Protein AF-A0A7Y9IUJ4-F1 (afdb_monomer)

Sequence (79 aa):
MTRDRIVMHGDYDLAPSAELLPDNTYGAQLLLSRYRGVDETRTQRFASFGAFPTEREAIDHAIAYGVDMIDGRKGGLEI

Structure (mmCIF, N/CA/C/O backbone):
data_AF-A0A7Y9IUJ4-F1
#
_entry.id   AF-A0A7Y9IUJ4-F1
#
loop_
_atom_site.group_PDB
_atom_site.id
_atom_site.type_symbol
_atom_site.label_atom_id
_atom_site.label_alt_id
_atom_site.label_comp_id
_atom_site.label_asym_id
_atom_site.label_entity_id
_atom_site.label_seq_id
_atom_site.pdbx_PDB_ins_code
_atom_site.Cartn_x
_atom_site.Cartn_y
_atom_site.Cartn_z
_atom_site.occupancy
_atom_site.B_iso_or_equiv
_atom_site.auth_seq_id
_atom_site.auth_comp_id
_atom_site.auth_asym_id
_atom_site.auth_atom_id
_atom_site.pdbx_PDB_model_num
ATOM 1 N N . MET A 1 1 ? 5.774 15.798 -8.944 1.00 36.56 1 MET A N 1
ATOM 2 C CA . MET A 1 1 ? 4.995 16.041 -7.710 1.00 36.56 1 MET A CA 1
ATOM 3 C C . MET A 1 1 ? 3.819 15.078 -7.714 1.00 36.56 1 MET A C 1
ATOM 5 O O . MET A 1 1 ? 2.721 15.449 -8.121 1.00 36.56 1 MET A O 1
ATOM 9 N N . THR A 1 2 ? 4.065 13.813 -7.377 1.00 40.88 2 THR A N 1
ATOM 10 C CA . THR A 1 2 ? 2.994 12.820 -7.264 1.00 40.88 2 THR A CA 1
ATOM 11 C C . THR A 1 2 ? 2.293 13.115 -5.947 1.00 40.88 2 THR A C 1
ATOM 13 O O . THR A 1 2 ? 2.877 12.944 -4.887 1.00 40.88 2 THR A O 1
ATOM 16 N N . ARG A 1 3 ? 1.105 13.722 -6.036 1.00 47.38 3 ARG A N 1
ATOM 17 C CA . ARG A 1 3 ? 0.246 14.040 -4.889 1.00 47.38 3 ARG A CA 1
ATOM 18 C C . ARG A 1 3 ? 0.124 12.795 -4.016 1.00 47.38 3 ARG A C 1
ATOM 20 O O . ARG A 1 3 ? -0.351 11.786 -4.535 1.00 47.38 3 ARG A O 1
ATOM 27 N N . ASP A 1 4 ? 0.515 12.902 -2.747 1.00 55.12 4 ASP A N 1
ATOM 28 C CA . ASP A 1 4 ? 0.178 11.966 -1.674 1.00 55.12 4 ASP A CA 1
ATOM 29 C C . ASP A 1 4 ? -1.299 11.579 -1.793 1.00 55.12 4 ASP A C 1
ATOM 31 O O . ASP A 1 4 ? -2.204 12.329 -1.418 1.00 55.12 4 ASP A O 1
ATOM 35 N N . ARG A 1 5 ? -1.562 10.438 -2.429 1.00 66.12 5 ARG A N 1
ATOM 36 C CA . ARG A 1 5 ? -2.914 9.920 -2.601 1.00 66.12 5 ARG A CA 1
ATOM 37 C C . ARG A 1 5 ? -3.221 9.111 -1.364 1.00 66.12 5 ARG A C 1
ATOM 39 O O . ARG A 1 5 ? -3.019 7.907 -1.363 1.00 66.12 5 ARG A O 1
ATOM 46 N N . ILE A 1 6 ? -3.698 9.788 -0.327 1.00 78.69 6 ILE A N 1
ATOM 47 C CA . ILE A 1 6 ? -4.290 9.100 0.813 1.00 78.69 6 ILE A CA 1
ATOM 48 C C . ILE A 1 6 ? -5.592 8.454 0.328 1.00 78.69 6 ILE A C 1
ATOM 50 O O . ILE A 1 6 ? -6.486 9.132 -0.184 1.00 78.69 6 ILE A O 1
ATOM 54 N N . VAL A 1 7 ? -5.663 7.131 0.424 1.00 84.12 7 VAL A N 1
ATOM 55 C CA . VAL A 1 7 ? -6.850 6.324 0.147 1.00 84.12 7 VAL A CA 1
ATOM 56 C C . VAL A 1 7 ? -7.455 5.942 1.492 1.00 84.12 7 VAL A C 1
ATOM 58 O O . VAL A 1 7 ? -6.767 5.368 2.325 1.00 84.12 7 VAL A O 1
ATOM 61 N N . MET A 1 8 ? -8.728 6.254 1.712 1.00 84.25 8 MET A N 1
ATOM 62 C CA . MET A 1 8 ? -9.434 5.862 2.937 1.00 84.25 8 MET A CA 1
ATOM 63 C C . MET A 1 8 ? -10.106 4.498 2.742 1.00 84.25 8 MET A C 1
ATOM 65 O O . MET A 1 8 ? -10.746 4.275 1.711 1.00 84.25 8 MET A O 1
ATOM 69 N N . HIS A 1 9 ? -10.006 3.608 3.731 1.00 85.25 9 HIS A N 1
ATOM 70 C CA . HIS A 1 9 ? -10.725 2.327 3.769 1.00 85.25 9 HIS A CA 1
ATOM 71 C C . HIS A 1 9 ? -11.200 2.030 5.198 1.00 85.25 9 HIS A C 1
ATOM 73 O O . HIS A 1 9 ? -10.421 1.628 6.060 1.00 85.25 9 HIS A O 1
ATOM 79 N N . GLY A 1 10 ? -12.490 2.258 5.466 1.00 85.44 10 GLY A N 1
ATOM 80 C CA . GLY A 1 10 ? -13.034 2.217 6.829 1.00 85.44 10 GLY A CA 1
ATOM 81 C C . GLY A 1 10 ? -12.479 3.356 7.693 1.00 85.44 10 GLY A C 1
ATOM 82 O O . GLY A 1 10 ? -12.478 4.503 7.259 1.00 85.44 10 GLY A O 1
ATOM 83 N N . ASP A 1 11 ? -11.980 3.026 8.887 1.00 85.56 11 ASP A N 1
ATOM 84 C CA . ASP A 1 11 ? -11.347 3.976 9.824 1.00 85.56 11 ASP A CA 1
ATOM 85 C C . ASP A 1 11 ? -9.828 4.138 9.592 1.00 85.56 11 ASP A C 1
ATOM 87 O O . ASP A 1 11 ? -9.090 4.583 10.482 1.00 85.56 11 ASP A O 1
ATOM 91 N N . TYR A 1 12 ? -9.345 3.699 8.427 1.00 86.06 12 TYR A N 1
ATOM 92 C CA . TYR A 1 12 ? -7.928 3.648 8.095 1.00 86.06 12 TYR A CA 1
ATOM 93 C C . TYR A 1 12 ? -7.593 4.529 6.895 1.00 86.06 12 TYR A C 1
ATOM 95 O O . TYR A 1 12 ? -8.246 4.463 5.852 1.00 86.06 12 TYR A O 1
ATOM 103 N N . ASP A 1 13 ? -6.492 5.257 7.030 1.00 89.25 13 ASP A N 1
ATOM 104 C CA . ASP A 1 13 ? -5.852 6.021 5.972 1.00 89.25 13 ASP A CA 1
ATOM 105 C C . ASP A 1 13 ? -4.655 5.243 5.433 1.00 89.25 13 ASP A C 1
ATOM 107 O O . ASP A 1 13 ? -3.711 4.920 6.159 1.00 89.25 13 ASP A O 1
ATOM 111 N N . LEU A 1 14 ? -4.683 4.961 4.135 1.00 89.06 14 LEU A N 1
ATOM 112 C CA . LEU A 1 14 ? -3.592 4.357 3.391 1.00 89.06 14 LEU A CA 1
ATOM 113 C C . LEU A 1 14 ? -2.863 5.462 2.630 1.00 89.06 14 LEU A C 1
ATOM 115 O O . LEU A 1 14 ? -3.420 6.054 1.712 1.00 89.06 14 LEU A O 1
ATOM 119 N N . ALA A 1 15 ? -1.600 5.698 2.956 1.00 91.69 15 ALA A N 1
ATOM 120 C CA . ALA A 1 15 ? -0.676 6.533 2.196 1.00 91.69 15 ALA A CA 1
ATOM 121 C C . ALA A 1 15 ? 0.309 5.625 1.426 1.00 91.69 15 ALA A C 1
ATOM 123 O O . ALA A 1 15 ? 1.395 5.313 1.930 1.00 91.69 15 ALA A O 1
ATOM 124 N N . PRO A 1 16 ? -0.073 5.126 0.234 1.00 91.50 16 PRO A N 1
ATOM 125 C CA . PRO A 1 16 ? 0.814 4.375 -0.640 1.00 91.50 16 PRO A CA 1
ATOM 126 C C . PRO A 1 16 ? 1.859 5.296 -1.274 1.00 91.50 16 PRO A C 1
ATOM 128 O O . PRO A 1 16 ? 1.577 6.432 -1.661 1.00 91.50 16 PRO A O 1
ATOM 131 N N . SER A 1 17 ? 3.062 4.772 -1.452 1.00 91.25 17 SER A N 1
ATOM 132 C CA . SER A 1 17 ? 4.117 5.423 -2.218 1.00 91.25 17 SER A CA 1
ATOM 133 C C . SER A 1 17 ? 4.987 4.390 -2.923 1.00 91.25 17 SER A C 1
ATOM 135 O O . SER A 1 17 ? 4.897 3.186 -2.676 1.00 91.25 17 SER A O 1
ATOM 137 N N . ALA A 1 18 ? 5.809 4.868 -3.848 1.00 92.19 18 ALA A N 1
ATOM 138 C CA . ALA A 1 18 ? 6.764 4.051 -4.569 1.00 92.19 18 ALA A CA 1
ATOM 139 C C . ALA A 1 18 ? 8.153 4.681 -4.459 1.00 92.19 18 ALA A C 1
ATOM 141 O O . ALA A 1 18 ? 8.300 5.902 -4.524 1.00 92.19 18 ALA A O 1
ATOM 142 N N . GLU A 1 19 ? 9.173 3.846 -4.301 1.00 92.56 19 GLU A N 1
ATOM 143 C CA . GLU A 1 19 ? 10.578 4.254 -4.314 1.00 92.56 19 GLU A CA 1
ATOM 144 C C . GLU A 1 19 ? 11.280 3.640 -5.516 1.00 92.56 19 GLU A C 1
ATOM 146 O O . GLU A 1 19 ? 11.145 2.449 -5.767 1.00 92.56 19 GLU A O 1
ATOM 151 N N . LEU A 1 20 ? 12.031 4.451 -6.259 1.00 92.69 20 LEU A N 1
ATOM 152 C CA . LEU A 1 20 ? 12.873 3.949 -7.338 1.00 92.69 20 LEU A CA 1
ATOM 153 C C . LEU A 1 20 ? 14.080 3.214 -6.738 1.00 92.69 20 LEU A C 1
ATOM 155 O O . LEU A 1 20 ? 14.854 3.800 -5.980 1.00 92.69 20 LEU A O 1
ATOM 159 N N . LEU A 1 21 ? 14.234 1.942 -7.088 1.00 91.44 21 LEU A N 1
ATOM 160 C CA . LEU A 1 21 ? 15.303 1.063 -6.633 1.00 91.44 21 LEU A CA 1
ATOM 161 C C . LEU A 1 21 ? 16.531 1.143 -7.564 1.00 91.44 21 LEU A C 1
ATOM 163 O O . LEU A 1 21 ? 16.417 1.584 -8.713 1.00 91.44 21 LEU A O 1
ATOM 167 N N . PRO A 1 22 ? 17.724 0.699 -7.110 1.00 92.56 22 PRO A N 1
ATOM 168 C CA . PRO A 1 22 ? 18.960 0.771 -7.900 1.00 92.56 22 PRO A CA 1
ATOM 169 C C . PRO A 1 22 ? 18.933 0.009 -9.235 1.00 92.56 22 PRO A C 1
ATOM 171 O O . PRO A 1 22 ? 19.748 0.282 -10.113 1.00 92.56 22 PRO A O 1
ATOM 174 N N . ASP A 1 23 ? 18.021 -0.948 -9.391 1.00 92.50 23 ASP A N 1
ATOM 175 C CA . ASP A 1 23 ? 17.832 -1.761 -10.597 1.00 92.50 23 ASP A CA 1
ATOM 176 C C . ASP A 1 23 ? 16.812 -1.161 -11.588 1.00 92.50 23 ASP A C 1
ATOM 178 O O . ASP A 1 23 ? 16.418 -1.826 -12.546 1.00 92.50 23 ASP A O 1
ATOM 182 N N . ASN A 1 24 ? 16.415 0.104 -11.391 1.00 92.38 24 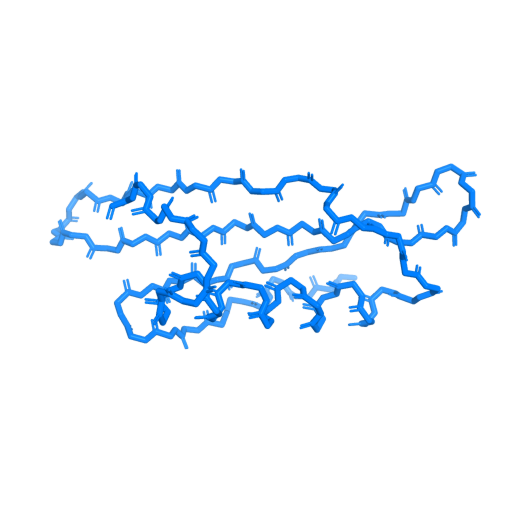ASN A N 1
ATOM 183 C CA . ASN A 1 24 ? 15.368 0.815 -12.138 1.00 92.38 24 ASN A CA 1
ATOM 184 C C . ASN A 1 24 ? 13.956 0.222 -11.993 1.00 92.38 24 ASN A C 1
ATOM 186 O O . ASN A 1 24 ? 13.080 0.524 -12.805 1.00 92.38 24 ASN A O 1
ATOM 190 N N . THR A 1 25 ? 13.711 -0.591 -10.966 1.00 94.50 25 THR A N 1
ATOM 191 C CA . THR A 1 25 ? 12.355 -0.997 -10.577 1.00 94.50 25 THR A CA 1
ATOM 192 C C . THR A 1 25 ? 11.806 -0.089 -9.477 1.00 94.50 25 THR A C 1
ATOM 194 O O . THR A 1 25 ? 12.514 0.752 -8.927 1.00 94.50 25 THR A O 1
ATOM 197 N N . TYR A 1 26 ? 10.526 -0.230 -9.155 1.00 93.06 26 TYR A N 1
ATOM 198 C CA . TYR A 1 26 ? 9.849 0.519 -8.106 1.00 93.06 26 TYR A CA 1
ATOM 199 C C . TYR A 1 26 ? 9.512 -0.398 -6.933 1.00 93.06 26 TYR A C 1
ATOM 201 O O . TYR A 1 26 ? 8.829 -1.403 -7.109 1.00 93.06 26 TYR A O 1
ATOM 209 N N . GLY A 1 27 ? 9.958 -0.037 -5.734 1.00 93.31 27 GLY A N 1
ATOM 210 C CA . GLY A 1 27 ? 9.584 -0.675 -4.480 1.00 93.31 27 GLY A CA 1
ATOM 211 C C . GLY A 1 27 ? 8.276 -0.109 -3.937 1.00 93.31 27 GLY A C 1
ATOM 212 O O . GLY A 1 27 ? 8.142 1.109 -3.801 1.00 93.31 27 GLY A O 1
ATOM 213 N N . ALA A 1 28 ? 7.316 -0.975 -3.605 1.00 92.50 28 ALA A N 1
ATOM 214 C CA . ALA A 1 28 ? 6.056 -0.561 -2.987 1.00 92.50 28 ALA A CA 1
ATOM 215 C C . ALA A 1 28 ? 6.253 -0.193 -1.507 1.00 92.50 28 ALA A C 1
ATOM 217 O O . ALA A 1 28 ? 6.856 -0.942 -0.733 1.00 92.50 28 ALA A O 1
ATOM 218 N N . GLN A 1 29 ? 5.709 0.953 -1.106 1.00 92.31 29 GLN A N 1
ATOM 219 C CA . GLN A 1 29 ? 5.675 1.427 0.272 1.00 92.31 29 GLN A CA 1
ATOM 220 C C . GLN A 1 29 ? 4.240 1.753 0.678 1.00 92.31 29 GLN A C 1
ATOM 222 O O . GLN A 1 29 ? 3.438 2.232 -0.123 1.00 92.31 29 GLN A O 1
ATOM 227 N N . LEU A 1 30 ? 3.921 1.514 1.946 1.00 90.31 30 LEU A N 1
ATOM 228 C CA . LEU A 1 30 ? 2.621 1.840 2.514 1.00 90.31 30 LEU A CA 1
ATOM 229 C C . LEU A 1 30 ? 2.805 2.413 3.914 1.00 90.31 30 LEU A C 1
ATOM 231 O O . LEU A 1 30 ? 3.416 1.787 4.781 1.00 90.31 30 LEU A O 1
ATOM 235 N N . LEU A 1 31 ? 2.234 3.589 4.141 1.00 90.19 31 LEU A N 1
ATOM 236 C CA . LEU A 1 31 ? 1.967 4.101 5.474 1.00 90.19 31 LEU A CA 1
ATOM 237 C C . LEU A 1 31 ? 0.488 3.878 5.778 1.00 90.19 31 LEU A C 1
ATOM 239 O O . LEU A 1 31 ? -0.369 4.367 5.052 1.00 90.19 31 LEU A O 1
ATOM 243 N N . LEU A 1 32 ? 0.192 3.128 6.828 1.00 88.25 32 LEU A N 1
ATOM 244 C CA . LEU A 1 32 ? -1.168 2.844 7.255 1.00 88.25 32 LEU A CA 1
ATOM 245 C C . LEU A 1 32 ? -1.416 3.524 8.594 1.00 88.25 32 LEU A C 1
ATOM 247 O O . LEU A 1 32 ? -0.694 3.253 9.550 1.00 88.25 32 LEU A O 1
ATOM 251 N N . SER A 1 33 ? -2.431 4.372 8.672 1.00 87.50 33 SER A N 1
ATOM 252 C CA . SER A 1 33 ? -2.807 5.078 9.894 1.00 87.50 33 SER A CA 1
ATOM 253 C C . SER A 1 33 ? -4.238 4.732 10.277 1.00 87.50 33 SER A C 1
ATOM 255 O O . SER A 1 33 ? -5.120 4.742 9.428 1.00 87.50 33 SER A O 1
ATOM 257 N N . ARG A 1 34 ? -4.485 4.439 11.555 1.00 84.62 34 ARG A N 1
ATOM 258 C CA . ARG A 1 34 ? -5.836 4.297 12.111 1.00 84.62 34 ARG A CA 1
ATOM 259 C C . ARG A 1 34 ? -6.106 5.428 13.085 1.00 84.62 34 ARG A C 1
ATOM 261 O O . ARG A 1 34 ? -5.337 5.610 14.032 1.00 84.62 34 ARG A O 1
ATOM 268 N N . TYR A 1 35 ? -7.226 6.114 12.904 1.00 75.56 35 TYR A N 1
ATOM 269 C CA . TYR A 1 35 ? -7.700 7.097 13.872 1.00 75.56 35 TYR A CA 1
ATOM 270 C C . TYR A 1 35 ? -8.482 6.400 14.995 1.00 75.56 35 TYR A C 1
ATOM 272 O O . TYR A 1 35 ? -9.494 5.745 14.749 1.00 75.56 35 TYR A O 1
ATOM 280 N N . ARG A 1 36 ? -8.030 6.537 16.250 1.00 67.50 36 ARG A N 1
ATOM 281 C CA . ARG A 1 36 ? -8.786 6.151 17.455 1.00 67.50 36 ARG A CA 1
ATOM 282 C C . ARG A 1 36 ? -9.085 7.394 18.296 1.00 67.50 36 ARG A C 1
ATOM 284 O O . ARG A 1 36 ? -8.410 7.684 19.279 1.00 67.50 36 ARG A O 1
ATOM 291 N N . GLY A 1 37 ? -10.135 8.122 17.923 1.00 59.69 37 GLY A N 1
ATOM 292 C CA . GLY A 1 37 ? -10.556 9.324 18.647 1.00 59.69 37 GLY A CA 1
ATOM 293 C C . GLY A 1 37 ? -9.665 10.540 18.376 1.00 59.69 37 GLY A C 1
ATOM 294 O O . GLY A 1 37 ? -9.020 10.622 17.337 1.00 59.69 37 GLY A O 1
ATOM 295 N N . VAL A 1 38 ? -9.696 11.512 19.291 1.00 58.78 38 VAL A N 1
ATOM 296 C CA . VAL A 1 38 ? -9.237 12.891 19.032 1.00 58.78 38 VAL A CA 1
ATOM 297 C C . VAL A 1 38 ? -7.706 13.019 18.930 1.00 58.78 38 VAL A C 1
ATOM 299 O O . VAL A 1 38 ? -7.241 13.930 18.257 1.00 58.78 38 VAL A O 1
ATOM 302 N N . ASP A 1 39 ? -6.931 12.090 19.510 1.00 56.72 39 ASP A N 1
ATOM 303 C CA . ASP A 1 39 ? -5.467 12.239 19.634 1.00 56.72 39 ASP A CA 1
ATOM 304 C C . ASP A 1 39 ? -4.627 10.969 19.368 1.00 56.72 39 ASP A C 1
ATOM 306 O O . ASP A 1 39 ? -3.404 11.065 19.269 1.00 56.72 39 ASP A O 1
ATOM 310 N N . GLU A 1 40 ? -5.217 9.772 19.223 1.00 55.66 40 GLU A N 1
ATOM 311 C CA . GLU A 1 40 ? -4.433 8.547 18.982 1.00 55.66 40 GLU A CA 1
ATOM 312 C C . GLU A 1 40 ? -4.486 8.151 17.500 1.00 55.66 40 GLU A C 1
ATOM 314 O O . GLU A 1 40 ? -5.430 7.511 17.032 1.00 55.66 40 GLU A O 1
ATOM 319 N N . THR A 1 41 ? -3.447 8.530 16.751 1.00 69.06 41 THR A N 1
ATOM 320 C CA . THR A 1 41 ? -3.173 7.959 15.425 1.00 69.06 41 THR A CA 1
ATOM 321 C C . THR A 1 41 ? -2.140 6.856 15.588 1.00 69.06 41 THR A C 1
ATOM 323 O O . THR A 1 41 ? -0.987 7.123 15.932 1.00 69.06 41 THR A O 1
ATOM 326 N N . ARG A 1 42 ? -2.539 5.605 15.351 1.00 74.38 42 ARG A N 1
ATOM 327 C CA . ARG A 1 42 ? -1.580 4.499 15.261 1.00 74.38 42 ARG A CA 1
ATOM 328 C C . ARG A 1 42 ? -1.157 4.331 13.823 1.00 74.38 42 ARG A C 1
ATOM 330 O O . ARG A 1 42 ? -2.002 4.091 12.964 1.00 74.38 42 ARG A O 1
ATOM 337 N N . THR A 1 43 ? 0.142 4.443 13.587 1.00 81.75 43 THR A N 1
ATOM 338 C CA . THR A 1 43 ? 0.719 4.368 12.251 1.00 81.75 43 THR A CA 1
ATOM 339 C C . THR A 1 43 ? 1.647 3.169 12.138 1.00 81.75 43 THR A C 1
ATOM 341 O O . THR A 1 43 ? 2.555 2.995 12.948 1.00 81.75 43 THR A O 1
ATOM 344 N N . GLN A 1 44 ? 1.447 2.365 11.100 1.00 84.12 44 GLN A N 1
ATOM 345 C CA . GLN A 1 44 ? 2.307 1.252 10.732 1.00 84.12 44 GLN A CA 1
ATOM 346 C C . GLN A 1 44 ? 2.897 1.510 9.346 1.00 84.12 44 GLN A C 1
ATOM 348 O O . GLN A 1 44 ? 2.181 1.843 8.402 1.00 84.12 44 GLN A O 1
ATOM 353 N N . ARG A 1 45 ? 4.219 1.374 9.222 1.00 86.06 45 ARG A N 1
ATOM 354 C CA . ARG A 1 45 ? 4.934 1.566 7.959 1.00 86.06 45 ARG A CA 1
ATOM 355 C C . ARG A 1 45 ? 5.395 0.226 7.405 1.00 86.06 45 ARG A C 1
ATOM 357 O O . ARG A 1 45 ? 6.073 -0.531 8.094 1.00 86.06 45 ARG A O 1
ATOM 364 N N . PHE A 1 46 ? 5.103 -0.004 6.133 1.00 83.12 46 PHE A N 1
ATOM 365 C CA . PHE A 1 46 ? 5.581 -1.135 5.353 1.00 83.12 46 PHE A CA 1
ATOM 366 C C . PHE A 1 46 ? 6.515 -0.601 4.271 1.00 83.12 46 PHE A C 1
ATOM 368 O O . PHE A 1 46 ? 6.107 0.205 3.432 1.00 83.12 46 PHE A O 1
ATOM 375 N N . ALA A 1 47 ? 7.780 -1.013 4.319 1.00 77.75 47 ALA A N 1
ATOM 376 C CA . ALA A 1 47 ? 8.800 -0.558 3.386 1.00 77.75 47 ALA A CA 1
ATOM 377 C C . ALA A 1 47 ? 9.196 -1.679 2.419 1.00 77.75 47 ALA A C 1
ATOM 379 O O . ALA A 1 47 ? 9.530 -2.778 2.855 1.00 77.75 47 ALA A O 1
ATOM 380 N N . SER A 1 48 ? 9.186 -1.360 1.123 1.00 69.69 48 SER A N 1
ATOM 381 C CA . SER A 1 48 ? 9.792 -2.127 0.027 1.00 69.69 48 SER A CA 1
ATOM 382 C C . SER A 1 48 ? 9.411 -3.614 -0.019 1.00 69.69 48 SER A C 1
ATOM 384 O O . SER A 1 48 ? 10.261 -4.503 -0.063 1.00 69.69 48 SER A O 1
ATOM 386 N N . PHE A 1 49 ? 8.109 -3.907 -0.009 1.00 75.06 49 PHE A N 1
ATOM 387 C CA . PHE A 1 49 ? 7.600 -5.278 -0.127 1.00 75.06 49 PHE A CA 1
ATOM 388 C C . PHE A 1 49 ? 7.270 -5.619 -1.591 1.00 75.06 49 PHE A C 1
ATOM 390 O O . PHE A 1 49 ? 6.117 -5.745 -1.988 1.00 75.06 49 PHE A O 1
ATOM 397 N N . GLY A 1 50 ? 8.304 -5.763 -2.417 1.00 83.06 50 GLY A N 1
ATOM 398 C CA . GLY A 1 50 ? 8.182 -6.151 -3.829 1.00 83.06 50 GLY A CA 1
ATOM 399 C C . GLY A 1 50 ? 8.830 -5.152 -4.782 1.00 83.06 50 GLY A C 1
ATOM 400 O O . GLY A 1 50 ? 9.081 -4.012 -4.404 1.00 83.06 50 GLY A O 1
ATOM 401 N N . ALA A 1 51 ? 9.095 -5.599 -6.010 1.00 90.88 51 ALA A N 1
ATOM 402 C CA . ALA A 1 51 ? 9.718 -4.817 -7.075 1.00 90.88 51 ALA A CA 1
ATOM 403 C C . ALA A 1 51 ? 8.815 -4.822 -8.315 1.00 90.88 51 ALA A C 1
ATOM 405 O O . ALA A 1 51 ? 8.411 -5.888 -8.786 1.00 90.88 51 ALA A O 1
ATOM 406 N N . PHE A 1 52 ? 8.495 -3.635 -8.828 1.00 93.88 52 PHE A N 1
ATOM 407 C CA . PHE A 1 52 ? 7.532 -3.432 -9.910 1.00 93.88 52 PHE A CA 1
ATOM 408 C C . PHE A 1 52 ? 8.167 -2.662 -11.073 1.00 93.88 52 PHE A C 1
ATOM 410 O O . PHE A 1 52 ? 8.972 -1.759 -10.848 1.00 93.88 52 PHE A O 1
ATOM 417 N N . PRO A 1 53 ? 7.807 -2.958 -12.329 1.00 94.06 53 PRO A N 1
ATOM 418 C CA . PRO A 1 53 ? 8.352 -2.259 -13.490 1.00 94.06 53 PRO A CA 1
ATOM 419 C C . PRO A 1 53 ? 7.889 -0.797 -13.601 1.00 94.06 53 PRO A C 1
ATOM 421 O O . PRO A 1 53 ? 8.519 -0.021 -14.317 1.00 94.06 53 PRO A O 1
ATOM 424 N N . THR A 1 54 ? 6.805 -0.393 -12.924 1.00 94.75 54 THR A N 1
ATOM 425 C CA . THR A 1 54 ? 6.303 0.990 -12.967 1.00 94.75 54 THR A CA 1
ATOM 426 C C . THR A 1 54 ? 5.889 1.518 -11.591 1.00 94.75 54 THR A C 1
ATOM 428 O O . THR A 1 54 ? 5.421 0.766 -10.737 1.00 94.75 54 THR A O 1
ATOM 431 N N . GLU A 1 55 ? 5.996 2.841 -11.400 1.00 93.81 55 GLU A N 1
ATOM 432 C CA . GLU A 1 55 ? 5.542 3.550 -10.187 1.00 93.81 55 GLU A CA 1
ATOM 433 C C . GLU A 1 55 ? 4.062 3.261 -9.893 1.00 93.81 55 GLU A C 1
ATOM 435 O O . GLU A 1 55 ? 3.668 3.051 -8.748 1.00 93.81 55 GLU A O 1
ATOM 440 N N . ARG A 1 56 ? 3.239 3.207 -10.949 1.00 93.06 56 ARG A N 1
ATOM 441 C CA . ARG A 1 56 ? 1.802 2.938 -10.852 1.00 93.06 56 ARG A CA 1
ATOM 442 C C . ARG A 1 56 ? 1.524 1.547 -10.295 1.00 93.06 56 ARG A C 1
ATOM 444 O O . ARG A 1 56 ? 0.709 1.430 -9.391 1.00 93.06 56 ARG A O 1
ATOM 451 N N . GLU A 1 57 ? 2.209 0.525 -10.800 1.00 94.06 57 GLU A N 1
ATOM 452 C CA . GLU A 1 57 ? 2.028 -0.847 -10.318 1.00 94.06 57 GLU A CA 1
ATOM 453 C C . GLU A 1 57 ? 2.455 -1.002 -8.856 1.00 94.06 57 GLU A C 1
ATOM 455 O O . GLU A 1 57 ? 1.757 -1.664 -8.090 1.00 94.06 57 GLU A O 1
ATOM 460 N N . ALA A 1 58 ? 3.538 -0.338 -8.440 1.00 93.25 58 ALA A N 1
ATOM 461 C CA . ALA A 1 58 ? 3.956 -0.320 -7.039 1.00 93.25 58 ALA A CA 1
ATOM 462 C C . ALA A 1 58 ? 2.904 0.335 -6.126 1.00 93.25 58 ALA A C 1
ATOM 464 O O . ALA A 1 58 ? 2.588 -0.201 -5.062 1.00 93.25 58 ALA A O 1
ATOM 465 N N . ILE A 1 59 ? 2.324 1.465 -6.549 1.00 92.25 59 ILE A N 1
ATOM 466 C CA . ILE A 1 59 ? 1.259 2.158 -5.805 1.00 92.25 59 ILE A CA 1
ATOM 467 C C . ILE A 1 59 ? -0.011 1.302 -5.738 1.00 92.25 59 ILE A C 1
ATOM 469 O O . ILE A 1 59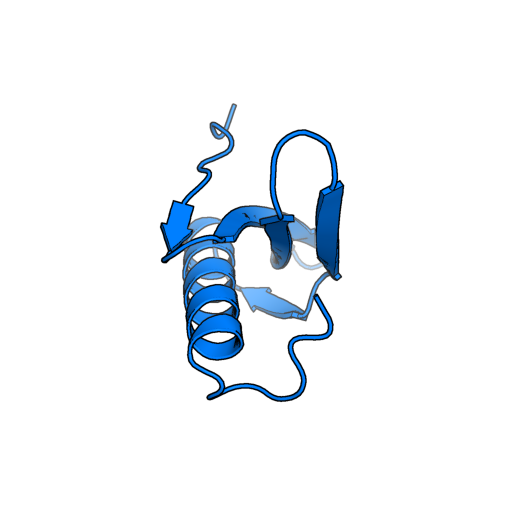 ? -0.571 1.128 -4.655 1.00 92.25 59 ILE A O 1
ATOM 473 N N . ASP A 1 60 ? -0.458 0.747 -6.866 1.00 92.88 60 ASP A N 1
ATOM 474 C CA . ASP A 1 60 ? -1.663 -0.086 -6.928 1.00 92.88 60 ASP A CA 1
ATOM 475 C C . ASP A 1 60 ? -1.497 -1.345 -6.057 1.00 92.88 60 ASP A C 1
ATOM 477 O O . ASP A 1 60 ? -2.416 -1.731 -5.328 1.00 92.88 60 ASP A O 1
ATOM 481 N N . HIS A 1 61 ? -0.296 -1.936 -6.045 1.00 92.75 61 HIS A N 1
ATOM 482 C CA . HIS A 1 61 ? 0.031 -3.045 -5.155 1.00 92.75 61 HIS A CA 1
ATOM 483 C C . HIS A 1 61 ? 0.002 -2.640 -3.676 1.00 92.75 61 HIS A C 1
ATOM 485 O O . HIS A 1 61 ? -0.553 -3.374 -2.857 1.00 92.75 61 HIS A O 1
ATOM 491 N N . ALA A 1 62 ? 0.562 -1.479 -3.319 1.00 91.62 62 ALA A N 1
ATOM 492 C CA . ALA A 1 62 ? 0.545 -0.979 -1.945 1.00 91.62 62 ALA A CA 1
ATOM 493 C C . ALA A 1 62 ? -0.883 -0.741 -1.429 1.00 91.62 62 ALA A C 1
ATOM 495 O O . ALA A 1 62 ? -1.187 -1.082 -0.284 1.00 91.62 62 ALA A O 1
ATOM 496 N N . ILE A 1 63 ? -1.774 -0.218 -2.279 1.00 91.19 63 ILE A N 1
ATOM 497 C CA . ILE A 1 63 ? -3.197 -0.039 -1.956 1.00 91.19 63 ILE A CA 1
ATOM 498 C C . ILE A 1 63 ? -3.858 -1.395 -1.707 1.00 91.19 63 ILE A C 1
ATOM 500 O O . ILE A 1 63 ? -4.459 -1.593 -0.653 1.00 91.19 63 ILE A O 1
ATOM 504 N N . ALA A 1 64 ? -3.720 -2.338 -2.646 1.00 91.00 64 ALA A N 1
ATOM 505 C CA . ALA A 1 64 ? -4.309 -3.670 -2.516 1.00 91.00 64 ALA A CA 1
ATOM 506 C C . ALA A 1 64 ? -3.808 -4.390 -1.254 1.00 91.00 64 ALA A C 1
ATOM 508 O O . ALA A 1 64 ? -4.595 -4.978 -0.518 1.00 91.00 64 ALA A O 1
ATOM 509 N N . TYR A 1 65 ? -2.509 -4.275 -0.960 1.00 89.94 65 TYR A N 1
ATOM 510 C CA . TYR A 1 65 ? -1.915 -4.816 0.257 1.00 89.94 65 TYR A CA 1
ATOM 511 C C . TYR A 1 65 ? -2.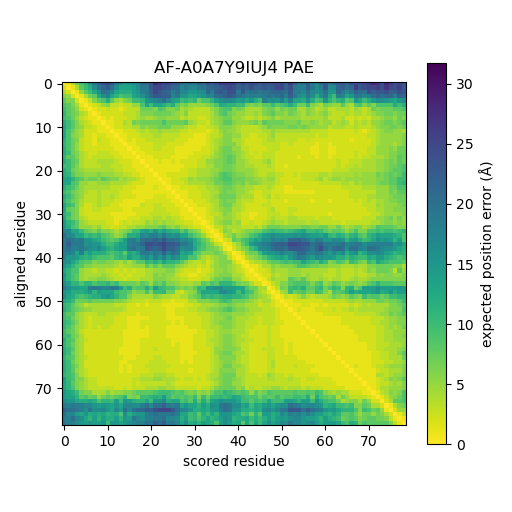533 -4.211 1.521 1.00 89.94 65 TYR A C 1
ATOM 513 O O . TYR A 1 65 ? -2.890 -4.952 2.434 1.00 89.94 65 TYR A O 1
ATOM 521 N N . GLY A 1 66 ? -2.672 -2.883 1.585 1.00 89.06 66 GLY A N 1
ATOM 522 C CA . GLY A 1 66 ? -3.268 -2.210 2.739 1.00 89.06 66 GLY A CA 1
ATOM 523 C C . GLY A 1 66 ? -4.733 -2.587 2.950 1.00 89.06 66 GLY A C 1
ATOM 524 O O . GLY A 1 66 ? -5.131 -2.861 4.079 1.00 89.06 66 GLY A O 1
ATOM 525 N N . VAL A 1 67 ? -5.513 -2.682 1.870 1.00 89.44 67 VAL A N 1
ATOM 526 C CA . VAL A 1 67 ? -6.909 -3.144 1.921 1.00 89.44 67 VAL A CA 1
ATOM 527 C C . VAL A 1 67 ? -6.984 -4.580 2.434 1.00 89.44 67 VAL A C 1
ATOM 529 O O . VAL A 1 67 ? -7.736 -4.851 3.363 1.00 89.44 67 VAL A O 1
ATOM 532 N N . ASP A 1 68 ? -6.159 -5.490 1.910 1.00 89.62 68 ASP A N 1
ATOM 533 C CA . ASP A 1 68 ? -6.138 -6.884 2.363 1.00 89.62 68 ASP A CA 1
ATOM 534 C C . ASP A 1 68 ? -5.718 -7.028 3.837 1.00 89.62 68 ASP A C 1
ATOM 536 O O . ASP A 1 68 ? -6.200 -7.930 4.524 1.00 89.62 68 ASP A O 1
ATOM 540 N N . MET A 1 69 ? -4.833 -6.162 4.342 1.00 86.50 69 MET A N 1
ATOM 541 C CA . MET A 1 69 ? -4.462 -6.120 5.764 1.00 86.50 69 MET A CA 1
ATOM 542 C C . MET A 1 69 ? -5.640 -5.681 6.640 1.00 86.50 69 MET A C 1
ATOM 544 O O . MET A 1 69 ? -5.912 -6.312 7.660 1.00 86.50 69 MET A O 1
ATOM 548 N N . ILE A 1 70 ? -6.351 -4.621 6.240 1.00 85.81 70 ILE A N 1
ATOM 549 C CA . ILE A 1 70 ? -7.525 -4.116 6.969 1.00 85.81 70 ILE A CA 1
ATOM 550 C C . ILE A 1 70 ? -8.661 -5.145 6.947 1.00 85.81 70 ILE A C 1
ATOM 552 O O . 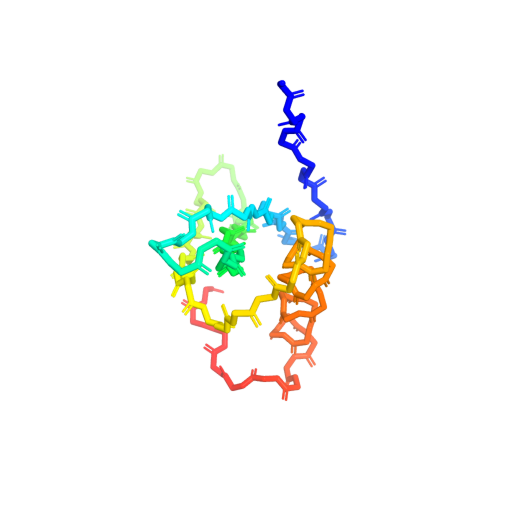ILE A 1 70 ? -9.280 -5.399 7.977 1.00 85.81 70 ILE A O 1
ATOM 556 N N . ASP A 1 71 ? -8.881 -5.793 5.801 1.00 88.00 71 ASP A N 1
ATOM 557 C CA . ASP A 1 71 ? -9.876 -6.856 5.624 1.00 88.00 71 ASP A CA 1
ATOM 558 C C . ASP A 1 71 ? -9.484 -8.167 6.347 1.00 88.00 71 ASP A 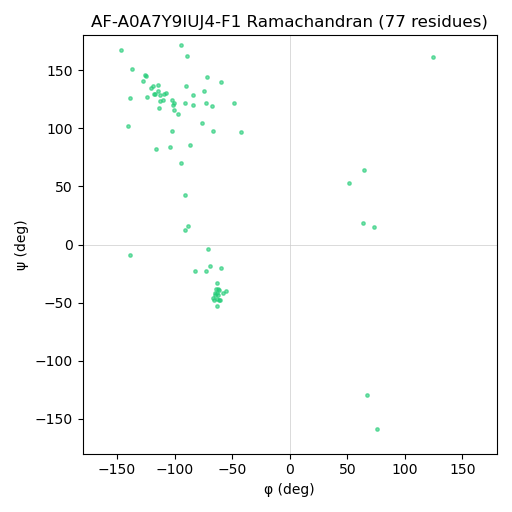C 1
ATOM 560 O O . ASP A 1 71 ? -10.246 -9.136 6.331 1.00 88.00 71 ASP A O 1
ATOM 564 N N . GLY A 1 72 ? -8.296 -8.239 6.965 1.00 82.75 72 GLY A N 1
ATOM 565 C CA . GLY A 1 72 ? -7.808 -9.416 7.691 1.00 82.75 72 GLY A CA 1
ATOM 566 C C . GLY A 1 72 ? -7.380 -10.588 6.797 1.00 82.75 72 GLY A C 1
ATOM 567 O O . GLY A 1 72 ? -7.220 -11.708 7.282 1.00 82.75 72 GLY A O 1
ATOM 568 N N . ARG A 1 73 ? -7.189 -10.355 5.492 1.00 79.81 73 ARG A N 1
ATOM 569 C CA . ARG A 1 73 ? -6.708 -11.350 4.515 1.00 79.81 73 ARG A CA 1
ATOM 570 C C . ARG A 1 73 ? -5.188 -11.498 4.515 1.00 79.81 73 ARG A C 1
ATOM 572 O O . ARG A 1 73 ? -4.680 -12.539 4.101 1.00 79.81 73 ARG A O 1
ATOM 579 N N . LYS A 1 74 ? -4.463 -10.480 4.987 1.00 70.25 74 LYS A N 1
ATOM 580 C CA . LYS A 1 74 ? -3.022 -10.539 5.270 1.00 70.25 74 LYS A CA 1
ATOM 581 C C . LYS A 1 74 ? -2.776 -10.381 6.769 1.00 70.25 74 LYS A C 1
ATOM 583 O O . LYS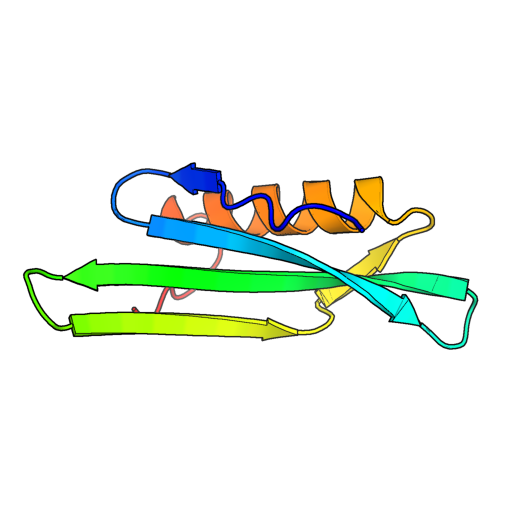 A 1 74 ? -3.458 -9.617 7.443 1.00 7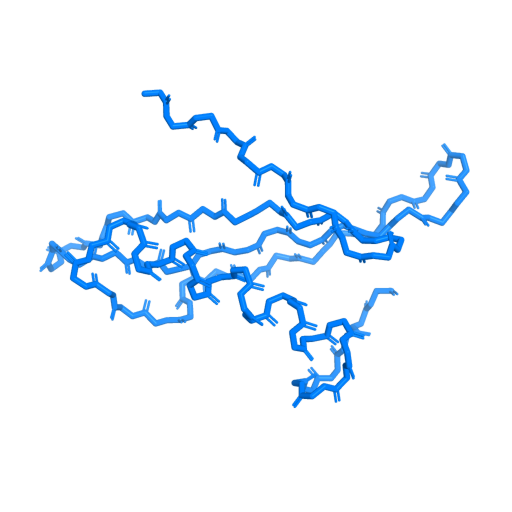0.25 74 LYS A O 1
ATOM 588 N N . GLY A 1 75 ? -1.864 -11.201 7.293 1.00 60.97 75 GLY A N 1
ATOM 589 C CA . GLY A 1 75 ? -1.708 -11.434 8.727 1.00 60.97 75 GLY A CA 1
ATOM 590 C C . GLY A 1 75 ? -1.375 -10.181 9.542 1.00 60.97 75 GLY A C 1
ATOM 591 O O . GLY A 1 75 ? -0.537 -9.382 9.141 1.00 60.97 75 GLY A O 1
ATOM 592 N N . GLY A 1 76 ? -2.002 -10.094 10.721 1.00 58.62 76 GLY A N 1
ATOM 593 C CA . GLY A 1 76 ? -1.557 -9.301 11.868 1.00 58.62 76 GLY A CA 1
ATOM 594 C C . GLY A 1 76 ? -1.532 -7.794 11.655 1.00 58.62 76 GLY A C 1
ATOM 595 O O . GLY A 1 76 ? -0.474 -7.180 11.732 1.00 58.62 76 GLY A O 1
ATOM 596 N N . LEU A 1 77 ? -2.693 -7.181 11.431 1.00 63.31 77 LEU A N 1
ATOM 597 C CA . LEU A 1 77 ? -2.823 -5.739 11.580 1.00 63.31 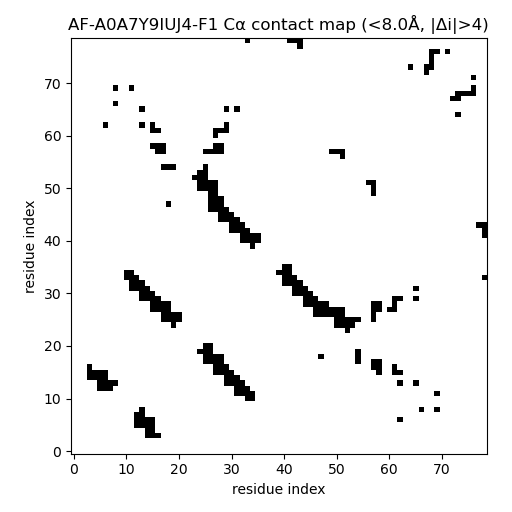77 LEU A CA 1
ATOM 598 C C . LEU A 1 77 ? -2.645 -5.357 13.067 1.00 63.31 77 LEU A C 1
ATOM 600 O O . LEU A 1 77 ? -3.580 -5.463 13.857 1.00 63.31 77 LEU A O 1
ATOM 604 N N . GLU A 1 78 ? -1.443 -4.935 13.463 1.00 63.16 78 GLU A N 1
ATOM 605 C CA . GLU A 1 78 ? -1.089 -4.584 14.852 1.00 63.16 78 GLU A CA 1
ATOM 606 C C . GLU A 1 78 ? -1.326 -3.089 15.170 1.00 63.16 78 GLU A C 1
ATOM 608 O O . GLU A 1 78 ? -0.500 -2.443 15.816 1.00 63.16 78 GLU A O 1
ATOM 613 N N . ILE A 1 79 ? -2.455 -2.519 14.718 1.00 61.34 79 ILE A N 1
ATOM 614 C CA . ILE A 1 79 ? -2.859 -1.114 14.979 1.00 61.34 79 ILE A CA 1
ATOM 615 C C . ILE A 1 79 ? -4.157 -0.977 15.793 1.00 61.34 79 ILE A C 1
ATOM 617 O O . ILE A 1 79 ? -5.291 -1.269 15.341 1.00 61.34 79 ILE A O 1
#

Solvent-accessible surface area (backbone atoms only — not comparable to full-atom values): 4507 Å² total; per-residue (Å²): 134,82,73,83,55,68,45,78,59,89,70,30,42,34,40,39,37,56,42,82,41,100,86,72,31,11,22,16,20,30,39,38,33,35,66,58,74,97,80,45,70,43,71,51,76,47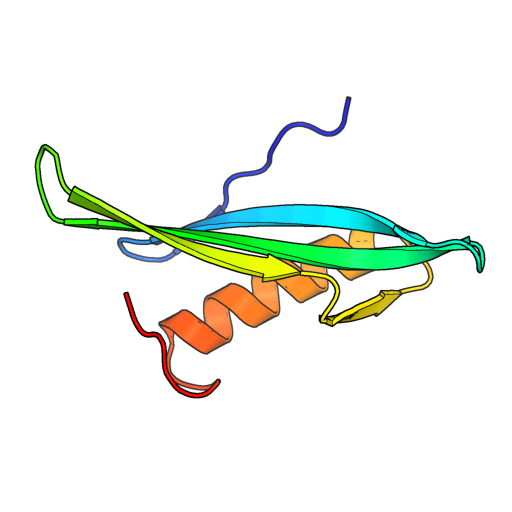,76,58,76,52,78,24,89,38,58,65,56,10,29,54,49,23,47,54,51,52,51,32,29,75,74,64,78,35,87,78,70,90,115

Secondary structure (DSSP, 8-state):
-----PEEETTEEEEEEEEE-TTS-EEEEEEEEEEETTTEEEEEEE----EESSHHHHHHHHHHHHHHHHTTSSS----

Nearest PDB structures (foldseek):
  3n8b-assembly1_B  TM=5.062E-01  e=2.273E-01  Borreliella burgdorferi
  3nm7-assembly2_D  TM=5.035E-01  e=3.402E-01  Borreliella burgdorferi
  3nm7-assembly1_A  TM=4.782E-01  e=2.551E-01  Borreliella burgdorferi
  3n8b-assembly1_A  TM=4.950E-01  e=4.806E-01  Borreliella burgdorferi
  3qcm-assembly2_B  TM=5.014E-01  e=3.820E+00  Homo sapiens

Foldseek 3Di:
DPPQPFDDDPQKTWRWFWDQDPVRWIFIKIWIWGDDPDPDIDIDIDTRPDTHNDRVVSRVVSVVVNNCVVVCVDDDPPD

Organism: NCBI:txid516702

pLDDT: mean 81.73, std 13.9, range [36.56, 94.75]

Mean predicted aligned error: 6.42 Å

Radius of gyration: 12.81 Å; Cα contacts (8 Å, |Δi|>4): 150; chains: 1; bounding box: 32×28×33 Å